Protein AF-A0A939XA29-F1 (afdb_monomer_lite)

Radius of gyration: 18.8 Å; chains: 1; bounding box: 62×31×45 Å

pLDDT: mean 87.58, std 7.35, range [47.59, 94.62]

Structure (mmCIF, N/CA/C/O backbone):
data_AF-A0A939XA29-F1
#
_entry.id   AF-A0A939XA29-F1
#
loop_
_atom_site.group_PDB
_atom_site.id
_atom_site.type_symbol
_atom_site.label_atom_id
_atom_site.label_alt_id
_atom_site.label_comp_id
_atom_site.label_asym_id
_atom_site.label_entity_id
_atom_site.label_seq_id
_atom_site.pdbx_PDB_ins_code
_atom_site.Cartn_x
_atom_site.Cartn_y
_atom_site.Cartn_z
_atom_site.occupancy
_atom_site.B_iso_or_equiv
_atom_site.auth_seq_id
_atom_site.auth_comp_id
_atom_site.auth_asym_id
_atom_site.auth_atom_id
_atom_site.pdbx_PDB_model_num
ATOM 1 N N . MET A 1 1 ? -42.284 17.348 -17.939 1.00 47.59 1 MET A N 1
ATOM 2 C CA . MET A 1 1 ? -42.017 16.551 -16.722 1.00 47.59 1 MET A CA 1
ATOM 3 C C . MET A 1 1 ? -40.559 16.134 -16.747 1.00 47.59 1 MET A C 1
ATOM 5 O O . MET A 1 1 ? -40.172 15.417 -17.657 1.00 47.59 1 MET A O 1
ATOM 9 N N . LEU A 1 2 ? -39.739 16.642 -15.826 1.00 59.16 2 LEU A N 1
ATOM 10 C CA . LEU A 1 2 ? -38.365 16.167 -15.651 1.00 59.16 2 LEU A CA 1
ATOM 11 C C . LEU A 1 2 ? -38.420 14.899 -14.795 1.00 59.16 2 LEU A C 1
ATOM 13 O O . LEU A 1 2 ? -38.755 14.974 -13.617 1.00 59.16 2 LEU A O 1
ATOM 17 N N . ASN A 1 3 ? -38.124 13.744 -15.394 1.00 65.62 3 ASN A N 1
ATOM 18 C CA . ASN A 1 3 ? -37.886 12.520 -14.634 1.00 65.62 3 ASN A CA 1
ATOM 19 C C . ASN A 1 3 ? -36.541 12.662 -13.920 1.00 65.62 3 ASN A C 1
ATOM 21 O O . ASN A 1 3 ? -35.490 12.641 -14.560 1.00 65.62 3 ASN A O 1
ATOM 25 N N . TYR A 1 4 ? -36.587 12.842 -12.602 1.00 74.62 4 TYR A N 1
ATOM 26 C CA . TYR A 1 4 ? -35.399 12.840 -11.759 1.00 74.62 4 TYR A CA 1
ATOM 27 C C . TYR A 1 4 ? -35.103 11.400 -11.339 1.00 74.62 4 TYR A C 1
ATOM 29 O O . TYR A 1 4 ? -35.919 10.759 -10.677 1.00 74.62 4 TYR A O 1
ATOM 37 N N . TYR A 1 5 ? -33.950 10.880 -11.752 1.00 82.38 5 TYR A N 1
ATOM 38 C CA . TYR A 1 5 ? -33.477 9.564 -11.336 1.00 82.38 5 TYR A CA 1
ATOM 39 C C . TYR A 1 5 ? -32.537 9.736 -10.147 1.00 82.38 5 TYR A C 1
ATOM 41 O O . TYR A 1 5 ? -31.464 10.318 -10.288 1.00 82.38 5 TYR A O 1
ATOM 49 N N . PHE A 1 6 ? -32.944 9.224 -8.988 1.00 82.00 6 PHE A N 1
ATOM 50 C CA . PHE A 1 6 ? -32.097 9.179 -7.800 1.00 82.00 6 PHE A CA 1
ATOM 51 C C . PHE A 1 6 ? -31.103 8.020 -7.904 1.00 82.00 6 PHE A C 1
ATOM 53 O O . PHE A 1 6 ? -31.494 6.880 -8.169 1.00 82.00 6 PHE A O 1
ATOM 60 N N . VAL A 1 7 ? -29.820 8.291 -7.662 1.00 85.31 7 VAL A N 1
ATOM 61 C CA . VAL A 1 7 ? -28.755 7.276 -7.694 1.00 85.31 7 VAL A CA 1
ATOM 62 C C . VAL A 1 7 ? -28.325 6.942 -6.271 1.00 85.31 7 VAL A C 1
ATOM 64 O O . VAL A 1 7 ? -27.663 7.738 -5.606 1.00 85.31 7 VAL A O 1
ATOM 67 N N . TYR A 1 8 ? -28.639 5.738 -5.798 1.00 89.31 8 TYR A N 1
ATOM 68 C CA . TYR A 1 8 ? -28.258 5.280 -4.460 1.00 89.31 8 TYR A CA 1
ATOM 69 C C . TYR A 1 8 ? -27.379 4.030 -4.498 1.00 89.31 8 TYR A C 1
ATOM 71 O O . TYR A 1 8 ? -27.359 3.286 -5.478 1.00 89.31 8 TYR A O 1
ATOM 79 N N . GLY A 1 9 ? -26.628 3.796 -3.422 1.00 89.81 9 GLY A N 1
ATOM 80 C CA . GLY A 1 9 ? -25.738 2.642 -3.331 1.00 89.81 9 GLY A CA 1
ATOM 81 C C . GLY A 1 9 ? -24.765 2.715 -2.162 1.00 89.81 9 GLY A C 1
ATOM 82 O O . GLY A 1 9 ? -24.902 3.540 -1.260 1.00 89.81 9 GLY A O 1
ATOM 83 N N . VAL A 1 10 ? -23.761 1.837 -2.176 1.00 90.31 10 VAL A N 1
ATOM 84 C CA . VAL A 1 10 ? -22.674 1.828 -1.190 1.00 90.31 10 VAL A CA 1
ATOM 85 C C . VAL A 1 10 ? -21.372 2.223 -1.867 1.00 90.31 10 VAL A C 1
ATOM 87 O O . VAL A 1 10 ? -20.940 1.595 -2.830 1.00 90.31 10 VAL A O 1
ATOM 90 N N . ARG A 1 11 ? -20.706 3.238 -1.317 1.00 89.44 11 ARG A N 1
ATOM 91 C CA . ARG A 1 11 ? -19.400 3.707 -1.773 1.00 89.44 11 ARG A CA 1
ATOM 92 C C . ARG A 1 11 ? -18.347 3.483 -0.699 1.00 89.44 11 ARG A C 1
ATOM 94 O O . ARG A 1 11 ? -18.548 3.804 0.471 1.00 89.44 11 ARG A O 1
ATOM 101 N N . SER A 1 12 ? -17.196 2.968 -1.120 1.00 88.31 12 SER A N 1
ATOM 102 C CA . SER A 1 12 ? -16.039 2.752 -0.252 1.00 88.31 12 SER A CA 1
ATOM 103 C C . SER A 1 12 ? -15.004 3.860 -0.436 1.00 88.31 12 SER A C 1
ATOM 105 O O . SER A 1 12 ? -14.556 4.130 -1.549 1.00 88.31 12 SER A O 1
ATOM 107 N N . PHE A 1 13 ? -14.586 4.476 0.665 1.00 89.06 13 PHE A N 1
ATOM 108 C CA . PHE A 1 13 ? -13.535 5.488 0.714 1.00 89.06 13 PHE A CA 1
ATOM 109 C C . PHE A 1 13 ? -12.285 4.901 1.357 1.00 89.06 13 PHE A C 1
ATOM 111 O O . PHE A 1 13 ? -12.318 4.435 2.497 1.00 89.06 13 PHE A O 1
ATOM 118 N N . LYS A 1 14 ? -11.169 4.944 0.632 1.00 90.31 14 LYS A N 1
ATOM 119 C CA . LYS A 1 14 ? -9.881 4.419 1.087 1.00 90.31 14 LYS A CA 1
ATOM 120 C C . LYS A 1 14 ? -9.042 5.515 1.743 1.00 90.31 14 LYS A C 1
ATOM 122 O O . LYS A 1 14 ? -8.858 6.582 1.160 1.00 90.31 14 LYS A O 1
ATOM 127 N N . LYS A 1 15 ? -8.440 5.211 2.892 1.00 89.56 15 LYS A N 1
ATOM 128 C CA . LYS A 1 15 ? -7.368 6.002 3.509 1.00 89.56 15 LYS A CA 1
ATOM 129 C C . LYS A 1 15 ? -6.158 5.107 3.773 1.00 89.56 15 LYS A C 1
ATOM 131 O O . LYS A 1 15 ? -6.267 4.137 4.516 1.00 89.56 15 LYS A O 1
ATOM 136 N N . VAL A 1 16 ? -5.030 5.440 3.149 1.00 88.56 16 VAL A N 1
ATOM 137 C CA . VAL A 1 16 ? -3.733 4.784 3.375 1.00 88.56 16 VAL A CA 1
ATOM 138 C C . VAL A 1 16 ? -3.041 5.523 4.514 1.00 88.56 16 VAL A C 1
ATOM 140 O O . VAL A 1 16 ? -2.893 6.742 4.434 1.00 88.56 16 VAL A O 1
ATOM 143 N N . TYR A 1 17 ? -2.676 4.805 5.573 1.00 86.75 17 TYR A N 1
ATOM 144 C CA . TYR A 1 17 ? -1.976 5.363 6.733 1.00 86.75 17 TYR A CA 1
ATOM 145 C C . TYR A 1 17 ? -0.459 5.185 6.653 1.00 86.75 17 TYR A C 1
ATOM 147 O O . TYR A 1 17 ? 0.259 5.842 7.399 1.00 86.75 17 TYR A O 1
ATOM 155 N N . GLY A 1 18 ? 0.010 4.356 5.719 1.00 83.88 18 GLY A N 1
ATOM 156 C CA . GLY A 1 18 ? 1.421 4.023 5.588 1.00 83.88 18 GLY A CA 1
ATOM 157 C C . GLY A 1 18 ? 1.876 3.047 6.675 1.00 83.88 18 GLY A C 1
ATOM 158 O O . GLY A 1 18 ? 1.028 2.438 7.341 1.00 83.88 18 GLY A O 1
ATOM 159 N N . PRO A 1 19 ? 3.194 2.865 6.813 1.00 87.12 19 PRO A N 1
ATOM 160 C CA . PRO A 1 19 ? 3.747 1.927 7.779 1.00 87.12 19 PRO A CA 1
ATOM 161 C C . PRO A 1 19 ? 3.556 2.330 9.240 1.00 87.12 19 PRO A C 1
ATOM 163 O O . PRO A 1 19 ? 3.686 3.502 9.596 1.00 87.12 19 PRO A O 1
ATOM 166 N N . LYS A 1 20 ? 3.182 1.359 10.080 1.00 87.69 20 LYS A N 1
ATOM 167 C CA . LYS A 1 20 ? 2.893 1.550 11.509 1.00 87.69 20 LYS A CA 1
ATOM 168 C C . LYS A 1 20 ? 3.368 0.355 12.334 1.00 87.69 20 LYS A C 1
ATOM 170 O O . LYS A 1 20 ? 3.453 -0.757 11.826 1.00 87.69 20 LYS A O 1
ATOM 175 N N . GLY A 1 21 ? 3.600 0.595 13.624 1.00 85.31 21 GLY A N 1
ATOM 176 C CA . GLY A 1 21 ? 3.993 -0.439 14.582 1.00 85.31 21 GLY A CA 1
ATOM 177 C C . GLY A 1 21 ? 5.480 -0.789 14.528 1.00 85.31 21 GLY A C 1
ATOM 178 O O . GLY A 1 21 ? 6.299 -0.028 14.010 1.00 85.31 21 GLY A O 1
ATOM 179 N N . GLN A 1 22 ? 5.829 -1.931 15.113 1.00 87.06 22 GLN A N 1
ATOM 180 C CA . GLN A 1 22 ? 7.189 -2.464 15.068 1.00 87.06 22 GLN A CA 1
ATOM 181 C C . GLN A 1 22 ? 7.419 -3.235 13.759 1.00 87.06 22 GLN A C 1
ATOM 183 O O . GLN A 1 22 ? 6.456 -3.777 13.209 1.00 87.06 22 GLN A O 1
ATOM 188 N N . PRO A 1 23 ? 8.660 -3.278 13.243 1.00 88.50 23 PRO A N 1
ATOM 189 C CA . PRO A 1 23 ? 9.011 -4.157 12.137 1.00 88.50 23 PRO A CA 1
ATOM 190 C C . PRO A 1 23 ? 8.668 -5.614 12.454 1.00 88.50 23 PRO A C 1
ATOM 192 O O . PRO A 1 23 ? 8.863 -6.076 13.577 1.00 88.50 23 PRO A O 1
ATOM 195 N N . GLN A 1 24 ? 8.125 -6.321 11.467 1.00 88.75 24 GLN A N 1
ATOM 196 C CA . GLN A 1 24 ? 7.821 -7.745 11.567 1.00 88.75 24 GLN A CA 1
ATOM 197 C C . GLN A 1 24 ? 8.295 -8.461 10.305 1.00 88.75 24 GLN A C 1
ATOM 199 O O . GLN A 1 24 ? 8.260 -7.903 9.204 1.00 88.75 24 GLN A O 1
ATOM 204 N N . ALA A 1 25 ? 8.752 -9.702 10.467 1.00 92.38 25 ALA A N 1
ATOM 205 C CA . ALA A 1 25 ? 9.167 -10.536 9.351 1.00 92.38 25 ALA A CA 1
ATOM 206 C C . ALA A 1 25 ? 7.941 -10.988 8.548 1.00 92.38 25 ALA A C 1
ATOM 208 O O . ALA A 1 25 ? 7.045 -11.653 9.068 1.00 92.38 25 ALA A O 1
ATOM 209 N N . CYS A 1 26 ? 7.906 -10.650 7.260 1.00 91.31 26 CYS A N 1
ATOM 210 C CA . CYS A 1 26 ? 6.827 -11.079 6.381 1.00 91.31 26 CYS A CA 1
ATOM 211 C C . CYS A 1 26 ? 6.896 -12.600 6.141 1.00 91.31 26 CYS A C 1
ATOM 213 O O . CYS A 1 26 ? 7.952 -13.095 5.748 1.00 91.31 26 CYS A O 1
ATOM 215 N N . PRO A 1 27 ? 5.786 -13.353 6.256 1.00 91.69 27 PRO A N 1
ATOM 216 C CA . PRO A 1 27 ? 5.793 -14.800 6.021 1.00 91.69 27 PRO A CA 1
ATOM 217 C C . PRO A 1 27 ? 6.039 -15.183 4.553 1.00 91.69 27 PRO A C 1
ATOM 219 O O . PRO A 1 27 ? 6.354 -16.334 4.276 1.00 91.69 27 PRO A O 1
ATOM 222 N N . PHE A 1 28 ? 5.879 -14.241 3.617 1.00 91.81 28 PHE A N 1
ATOM 223 C CA . PHE A 1 28 ? 6.014 -14.495 2.182 1.00 91.81 28 PHE A CA 1
ATOM 224 C C . PHE A 1 28 ? 7.388 -14.099 1.626 1.00 91.81 28 PHE A C 1
ATOM 226 O O . PHE A 1 28 ? 7.999 -14.869 0.896 1.00 91.81 28 PHE A O 1
ATOM 233 N N . CYS A 1 29 ? 7.884 -12.897 1.948 1.00 89.50 29 CYS A N 1
ATOM 234 C CA . CYS A 1 29 ? 9.189 -12.433 1.458 1.00 89.50 29 CYS A CA 1
ATOM 235 C C . CYS A 1 29 ? 10.308 -12.476 2.507 1.00 89.50 29 CYS A C 1
ATOM 237 O O . CYS A 1 29 ? 11.439 -12.130 2.176 1.00 89.50 29 CYS A O 1
ATOM 239 N N . HIS A 1 30 ? 10.007 -12.854 3.755 1.00 91.06 30 HIS A N 1
ATOM 240 C CA . HIS A 1 30 ? 10.948 -12.962 4.883 1.00 91.06 30 HIS A CA 1
ATOM 241 C C . HIS A 1 30 ? 11.727 -11.684 5.225 1.00 91.06 30 HIS A C 1
ATOM 243 O O . HIS A 1 30 ? 12.652 -11.715 6.031 1.00 91.06 30 HIS A O 1
ATOM 249 N N . LYS A 1 31 ? 11.343 -10.542 4.646 1.00 88.00 31 LYS A N 1
ATOM 250 C CA . LYS A 1 31 ? 11.911 -9.236 4.973 1.00 88.00 31 LYS A CA 1
ATOM 251 C C . LYS A 1 31 ? 11.212 -8.643 6.185 1.00 88.00 31 LYS A C 1
ATOM 253 O O . LYS A 1 31 ? 10.001 -8.805 6.351 1.00 88.00 31 LYS A O 1
ATOM 258 N N . GLU A 1 32 ? 11.983 -7.924 6.986 1.00 90.56 32 GLU A N 1
ATOM 259 C CA . GLU A 1 32 ? 11.518 -7.293 8.210 1.00 90.56 32 GLU A CA 1
ATOM 260 C C . GLU A 1 32 ? 11.251 -5.806 7.966 1.00 90.56 32 GLU A C 1
ATOM 262 O O . GLU A 1 32 ? 12.168 -5.010 7.783 1.00 90.56 32 GLU A O 1
ATOM 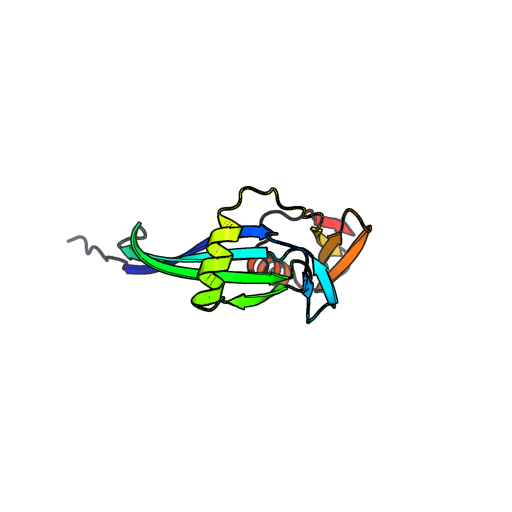267 N N . TYR A 1 33 ? 9.972 -5.436 7.924 1.00 88.31 33 TYR A N 1
ATOM 268 C CA . TYR A 1 33 ? 9.539 -4.055 7.728 1.00 88.31 33 TYR A CA 1
ATOM 269 C C . TYR A 1 33 ? 8.293 -3.769 8.561 1.00 88.31 33 TYR A C 1
ATOM 271 O O . TYR A 1 33 ? 7.558 -4.673 8.952 1.00 88.31 33 TYR A O 1
ATOM 279 N N . GLN A 1 34 ? 8.033 -2.487 8.807 1.00 90.00 34 GLN A N 1
ATOM 280 C CA . GLN A 1 34 ? 6.746 -2.048 9.334 1.00 90.00 34 GLN A CA 1
ATOM 281 C C . GLN A 1 34 ? 5.643 -2.306 8.301 1.00 90.00 34 GLN A C 1
ATOM 283 O O . GLN A 1 34 ? 5.783 -1.986 7.116 1.00 90.00 34 GLN A O 1
ATOM 288 N N . GLU A 1 35 ? 4.516 -2.841 8.751 1.00 90.19 35 GLU A N 1
ATOM 289 C CA . GLU A 1 35 ? 3.391 -3.132 7.870 1.00 90.19 35 GLU A CA 1
ATOM 290 C C . GLU A 1 35 ? 2.618 -1.872 7.499 1.00 90.19 35 GLU A C 1
ATOM 292 O O . GLU A 1 35 ? 2.439 -0.962 8.309 1.00 90.19 35 GLU A O 1
ATOM 297 N N . THR A 1 36 ? 2.114 -1.830 6.267 1.00 90.12 36 THR A N 1
ATOM 298 C CA . THR A 1 36 ? 1.287 -0.731 5.765 1.00 90.12 36 THR A CA 1
ATOM 299 C C . THR A 1 36 ? -0.177 -0.945 6.111 1.00 90.12 36 THR A C 1
ATOM 301 O O . THR A 1 36 ? -0.765 -1.953 5.731 1.00 90.12 36 THR A O 1
ATOM 304 N N . TYR A 1 37 ? -0.801 0.059 6.728 1.00 91.56 37 TYR A N 1
ATOM 305 C CA . TYR A 1 37 ? -2.208 -0.002 7.123 1.00 91.56 37 TYR A CA 1
ATOM 306 C C . TYR A 1 37 ? -3.106 0.788 6.173 1.00 91.56 37 TYR A C 1
ATOM 308 O O . TYR A 1 37 ? -2.832 1.942 5.814 1.00 91.56 37 TYR A O 1
ATOM 316 N N . VAL A 1 38 ? -4.244 0.196 5.808 1.00 91.25 38 VAL A N 1
ATOM 317 C CA . VAL A 1 38 ? -5.250 0.830 4.948 1.00 91.25 38 VAL A CA 1
ATOM 318 C C . VAL A 1 38 ? -6.640 0.630 5.523 1.00 91.25 38 VAL A C 1
ATOM 320 O O . VAL A 1 38 ? -7.035 -0.475 5.876 1.00 91.25 38 VAL A O 1
ATOM 323 N N . LYS A 1 39 ? -7.415 1.714 5.583 1.00 92.44 39 LYS A N 1
ATOM 324 C CA . LYS A 1 39 ? -8.814 1.681 6.012 1.00 92.44 39 LYS A CA 1
ATOM 325 C C . LYS A 1 39 ? -9.741 1.953 4.843 1.00 92.44 39 LYS A C 1
ATOM 327 O O . LYS A 1 39 ? -9.612 2.981 4.177 1.00 92.44 39 LYS A O 1
ATOM 332 N N . PHE A 1 40 ? -10.733 1.092 4.675 1.00 92.19 40 PHE A N 1
ATOM 333 C CA . PHE A 1 40 ? -11.847 1.292 3.759 1.00 92.19 40 PHE A CA 1
ATOM 334 C C . PHE A 1 40 ? -13.088 1.627 4.572 1.00 92.19 40 PHE A C 1
ATOM 336 O O . PHE A 1 40 ? -13.558 0.805 5.348 1.00 92.19 40 PHE A O 1
ATOM 343 N N . ARG A 1 41 ? -13.613 2.844 4.433 1.00 92.38 41 ARG A N 1
ATOM 344 C CA . ARG A 1 41 ? -14.882 3.244 5.050 1.00 92.38 41 ARG A CA 1
ATOM 345 C C . ARG A 1 41 ? -16.008 3.076 4.045 1.00 92.38 41 ARG A C 1
ATOM 347 O O . ARG A 1 41 ? -15.920 3.625 2.953 1.00 92.38 41 ARG A O 1
ATOM 354 N N . LYS A 1 42 ? -17.055 2.358 4.423 1.00 92.94 42 LYS A N 1
ATOM 355 C CA . LYS A 1 42 ? -18.244 2.132 3.602 1.00 92.94 42 LYS A CA 1
ATOM 356 C C . LYS A 1 42 ? -19.308 3.143 4.000 1.00 92.94 42 LYS A C 1
ATOM 358 O O . LYS A 1 42 ? -19.615 3.271 5.183 1.00 92.94 42 LYS A O 1
ATOM 363 N N . TYR A 1 43 ? -19.855 3.848 3.022 1.00 93.25 43 TYR A N 1
ATOM 364 C CA . TYR A 1 43 ? -20.953 4.787 3.210 1.00 93.25 43 TYR A CA 1
ATOM 365 C C . TYR A 1 43 ? -22.078 4.448 2.249 1.00 93.25 43 TYR A C 1
ATOM 367 O O . TYR A 1 43 ? -21.831 4.229 1.063 1.00 93.25 43 TYR A O 1
ATOM 375 N N . TRP A 1 44 ? -23.305 4.450 2.749 1.00 94.25 44 TRP A N 1
ATOM 376 C CA . TRP A 1 44 ? -24.466 4.564 1.887 1.00 94.25 44 TRP A CA 1
ATOM 377 C C . TRP A 1 44 ? -24.504 5.979 1.310 1.00 94.25 44 TRP A C 1
ATOM 379 O O . TRP A 1 44 ? -24.254 6.951 2.032 1.00 94.25 44 TRP A O 1
ATOM 389 N N . HIS A 1 45 ? -24.778 6.090 0.016 1.00 90.88 45 HIS A N 1
ATOM 390 C CA . HIS A 1 45 ? -24.894 7.367 -0.670 1.00 90.88 45 HIS A CA 1
ATOM 391 C C . HIS A 1 45 ? -26.237 7.504 -1.375 1.00 90.88 45 HIS A C 1
ATOM 393 O O . HIS A 1 45 ? -26.805 6.516 -1.839 1.00 90.88 45 HIS A O 1
ATOM 399 N N . LEU A 1 46 ? -26.663 8.755 -1.521 1.00 91.06 46 LEU A N 1
ATOM 400 C CA . LEU A 1 46 ? -27.758 9.194 -2.378 1.00 91.06 46 LEU A CA 1
ATOM 401 C C . LEU A 1 46 ? -27.229 10.340 -3.239 1.00 91.06 46 LEU A C 1
ATOM 403 O O . LEU A 1 46 ? -26.564 11.232 -2.718 1.00 91.06 46 LEU A O 1
ATOM 407 N N . ASP A 1 47 ? -27.436 10.264 -4.548 1.00 87.62 47 ASP A N 1
ATOM 408 C CA . ASP A 1 47 ? -26.921 11.210 -5.544 1.00 87.62 47 ASP A CA 1
ATOM 409 C C . ASP A 1 47 ? -25.437 11.535 -5.338 1.00 87.62 47 ASP A C 1
ATOM 411 O O . ASP A 1 47 ? -24.995 12.680 -5.349 1.00 87.62 47 ASP A O 1
ATOM 415 N N . TYR A 1 48 ? -24.648 10.478 -5.119 1.00 82.25 48 TYR A N 1
ATOM 416 C CA . TYR A 1 48 ? -23.202 10.523 -4.865 1.00 82.25 48 TYR A CA 1
ATOM 417 C C . TYR A 1 48 ? -22.765 11.212 -3.561 1.00 82.25 48 TYR A C 1
ATOM 419 O O . TYR A 1 48 ? -21.566 11.204 -3.261 1.00 82.25 48 TYR A O 1
ATOM 427 N N . ILE A 1 49 ? -23.697 11.725 -2.754 1.00 87.19 49 ILE A N 1
ATOM 428 C CA . ILE A 1 49 ? -23.432 12.293 -1.431 1.00 87.19 49 ILE A CA 1
ATOM 429 C C . ILE A 1 49 ? -23.391 11.146 -0.408 1.00 87.19 49 ILE A C 1
ATOM 431 O O . ILE A 1 49 ? -24.388 10.442 -0.244 1.00 87.19 49 ILE A O 1
ATOM 435 N N . PRO A 1 50 ? -22.260 10.902 0.281 1.00 86.44 50 PRO A N 1
ATOM 436 C CA . PRO A 1 50 ? -22.180 9.878 1.319 1.00 86.44 50 PRO A CA 1
ATOM 437 C C . PRO A 1 50 ? -22.917 10.350 2.578 1.00 86.44 50 PRO A C 1
ATOM 439 O O . PRO A 1 50 ? -22.486 11.302 3.224 1.00 86.44 50 PRO A O 1
ATOM 442 N N . LEU A 1 51 ? -24.007 9.673 2.939 1.00 89.75 51 LEU A N 1
ATOM 443 C CA . LEU A 1 51 ? -24.898 10.101 4.023 1.00 89.75 51 LEU A CA 1
ATOM 444 C C . LEU A 1 51 ? -24.727 9.256 5.286 1.00 89.75 51 LEU A C 1
ATOM 446 O O . LEU A 1 51 ? -24.552 9.801 6.372 1.00 89.75 51 LEU A O 1
ATOM 450 N N . ILE A 1 52 ? -24.736 7.925 5.157 1.00 89.62 52 ILE A N 1
ATOM 451 C CA . ILE A 1 52 ? -24.772 7.025 6.319 1.00 89.62 52 ILE A CA 1
ATOM 452 C C . ILE A 1 52 ? -23.504 6.165 6.347 1.00 89.62 52 ILE A C 1
ATOM 454 O O . ILE A 1 52 ? -23.294 5.374 5.423 1.00 89.62 52 ILE A O 1
ATOM 458 N N . PRO A 1 53 ? -22.645 6.274 7.378 1.00 90.62 53 PRO A N 1
ATOM 459 C CA . PRO A 1 53 ? -21.517 5.367 7.541 1.00 90.62 53 PRO A CA 1
ATOM 460 C C . PRO A 1 53 ? -22.027 3.960 7.872 1.00 90.62 53 PRO A C 1
ATOM 462 O O . PRO A 1 53 ? -22.636 3.742 8.913 1.00 90.62 53 PRO A O 1
ATOM 465 N N . LEU A 1 54 ? -21.741 2.992 7.003 1.00 91.50 54 LEU A N 1
ATOM 466 C CA . LEU A 1 54 ? -22.135 1.589 7.182 1.00 91.50 54 LEU A CA 1
ATOM 467 C C . LEU A 1 54 ? -21.073 0.764 7.914 1.00 91.50 54 LEU A C 1
ATOM 469 O O . LEU A 1 54 ? -21.352 -0.325 8.404 1.00 91.50 54 LEU A O 1
ATOM 473 N N . GLY A 1 55 ? -19.838 1.261 7.973 1.00 89.62 55 GLY A N 1
ATOM 474 C CA . GLY A 1 55 ? -18.753 0.605 8.692 1.00 89.62 55 GLY A CA 1
ATOM 475 C C . GLY A 1 55 ? -17.389 0.887 8.089 1.00 89.62 55 GLY A C 1
ATOM 476 O O . GLY A 1 55 ? -17.221 1.728 7.199 1.00 89.62 55 GLY A O 1
ATOM 477 N N . SER A 1 56 ? -16.383 0.177 8.583 1.00 91.06 56 SER A N 1
ATOM 478 C CA . SER A 1 56 ? -15.049 0.232 8.007 1.00 91.06 56 SER A CA 1
ATOM 479 C C . SER A 1 56 ? -14.313 -1.073 8.177 1.00 91.06 56 SER A C 1
ATOM 481 O O . SER A 1 56 ? -14.390 -1.645 9.254 1.00 91.06 56 SER A O 1
ATOM 483 N N . ASP A 1 57 ? -13.528 -1.428 7.173 1.00 92.50 57 ASP A N 1
ATOM 484 C CA . ASP A 1 57 ? -12.590 -2.539 7.220 1.00 92.50 57 ASP A CA 1
ATOM 485 C C . ASP A 1 57 ? -11.166 -1.977 7.303 1.00 92.50 57 ASP A C 1
ATOM 487 O O . ASP A 1 57 ? -10.861 -0.954 6.672 1.00 92.50 57 ASP A O 1
ATOM 491 N N . ILE A 1 58 ? -10.300 -2.621 8.084 1.00 94.00 58 ILE A N 1
ATOM 492 C CA . ILE A 1 58 ? -8.873 -2.290 8.161 1.00 94.00 58 ILE A CA 1
ATOM 493 C C . ILE A 1 58 ? -8.076 -3.478 7.642 1.00 94.00 58 ILE A C 1
ATOM 495 O O . ILE A 1 58 ? -8.347 -4.616 8.010 1.00 94.00 58 ILE A O 1
ATOM 499 N N . TYR A 1 59 ? -7.098 -3.186 6.800 1.00 93.31 59 TYR A N 1
ATOM 500 C CA . TYR A 1 59 ? -6.170 -4.154 6.245 1.00 93.31 59 TYR A CA 1
ATOM 501 C C . TYR A 1 59 ? -4.741 -3.773 6.617 1.00 93.31 59 TYR A C 1
ATOM 503 O O . TYR A 1 59 ? -4.443 -2.582 6.790 1.00 93.31 59 TYR A O 1
ATOM 511 N N . HIS A 1 60 ? -3.886 -4.784 6.682 1.00 92.25 60 HIS A N 1
ATOM 512 C CA . HIS A 1 60 ? -2.438 -4.668 6.802 1.00 92.25 60 HIS A CA 1
ATOM 513 C C . HIS A 1 60 ? -1.785 -5.378 5.624 1.00 92.25 60 HIS A C 1
ATOM 515 O O . HIS A 1 60 ? -2.330 -6.354 5.115 1.00 92.25 60 HIS A O 1
ATOM 521 N N . PHE A 1 61 ? -0.645 -4.864 5.171 1.00 92.50 61 PHE A N 1
ATOM 522 C CA . PHE A 1 61 ? 0.113 -5.475 4.086 1.00 92.50 61 PHE A CA 1
ATOM 523 C C . PHE A 1 61 ? 1.609 -5.255 4.278 1.00 92.50 61 PHE A C 1
ATOM 525 O O . PHE A 1 61 ? 2.047 -4.171 4.677 1.00 92.50 61 PHE A O 1
ATOM 532 N N . CYS A 1 62 ? 2.404 -6.240 3.873 1.00 90.88 62 CYS A N 1
ATOM 533 C CA . CYS A 1 62 ? 3.835 -6.077 3.678 1.00 90.88 62 CYS A CA 1
ATOM 534 C C . CYS A 1 62 ? 4.095 -4.994 2.611 1.00 90.88 62 CYS A C 1
ATOM 536 O O . CYS A 1 62 ? 3.583 -5.104 1.493 1.00 90.88 62 CYS A O 1
ATOM 538 N N . PRO A 1 63 ? 4.924 -3.972 2.885 1.00 88.38 63 PRO A N 1
ATOM 539 C CA . PRO A 1 63 ? 5.183 -2.898 1.924 1.00 88.38 63 PRO A CA 1
ATOM 540 C C . PRO A 1 63 ? 5.970 -3.352 0.677 1.00 88.38 63 PRO A C 1
ATOM 542 O O . PRO A 1 63 ? 5.959 -2.652 -0.336 1.00 88.38 63 PRO A O 1
ATOM 545 N N . VAL A 1 64 ? 6.620 -4.523 0.727 1.00 89.62 64 VAL A N 1
ATOM 546 C CA . VAL A 1 64 ? 7.432 -5.078 -0.369 1.00 89.62 64 VAL A CA 1
ATOM 547 C C . VAL A 1 64 ? 6.597 -5.981 -1.278 1.00 89.62 64 VAL A C 1
ATOM 549 O O . VAL A 1 64 ? 6.382 -5.675 -2.453 1.00 89.62 64 VAL A O 1
ATOM 552 N N . CYS A 1 65 ? 6.088 -7.097 -0.748 1.00 89.94 65 CYS A N 1
ATOM 553 C CA . CYS A 1 65 ? 5.363 -8.089 -1.547 1.00 89.94 65 CYS A CA 1
ATOM 554 C C . CYS A 1 65 ? 3.847 -7.852 -1.595 1.00 89.94 65 CYS A C 1
ATOM 556 O O . CYS A 1 65 ? 3.175 -8.452 -2.430 1.00 89.94 65 CYS A O 1
ATOM 558 N N . PHE A 1 66 ? 3.319 -6.942 -0.769 1.00 91.25 66 PHE A N 1
ATOM 559 C CA . PHE A 1 66 ? 1.887 -6.646 -0.656 1.00 91.25 66 PHE A CA 1
ATOM 560 C C . PHE A 1 66 ? 1.033 -7.813 -0.134 1.00 91.25 66 PHE A C 1
ATOM 562 O O . PHE A 1 66 ? -0.192 -7.768 -0.212 1.00 91.25 66 PHE A O 1
ATOM 569 N N . TYR A 1 67 ? 1.676 -8.842 0.426 1.00 91.88 67 TYR A N 1
ATOM 570 C CA . TYR A 1 67 ? 0.999 -9.896 1.170 1.00 91.88 67 TYR A CA 1
ATOM 571 C C . TYR A 1 67 ? 0.386 -9.325 2.448 1.00 91.88 67 TYR A C 1
ATOM 573 O O . TYR A 1 67 ? 1.050 -8.580 3.169 1.00 91.88 67 TYR A O 1
ATOM 581 N N . GLY A 1 68 ? -0.856 -9.693 2.726 1.00 90.69 68 GLY A N 1
ATOM 582 C CA . GLY A 1 68 ? -1.568 -9.334 3.941 1.00 90.69 68 GLY A CA 1
ATOM 583 C C . GLY A 1 68 ? -3.071 -9.419 3.734 1.00 90.69 68 GLY A C 1
ATOM 584 O O . GLY A 1 68 ? -3.558 -9.728 2.642 1.00 90.69 68 GLY A O 1
ATOM 585 N N . ASP A 1 69 ? -3.807 -9.165 4.799 1.00 92.38 69 ASP A N 1
ATOM 586 C CA . ASP A 1 69 ? -5.220 -9.477 4.869 1.00 92.38 69 ASP A CA 1
ATOM 587 C C . ASP A 1 69 ? -5.987 -8.483 5.745 1.00 92.38 69 ASP A C 1
ATOM 589 O O . ASP A 1 69 ? -5.491 -7.459 6.238 1.00 92.38 69 ASP A O 1
ATOM 593 N N . LYS A 1 70 ? -7.287 -8.737 5.841 1.00 93.56 70 LYS A N 1
ATOM 594 C CA . LYS A 1 70 ? -8.203 -7.922 6.621 1.00 93.56 70 LYS A CA 1
ATOM 595 C C . LYS A 1 70 ? -8.068 -8.302 8.091 1.00 93.56 70 LYS A C 1
ATOM 597 O O . LYS A 1 70 ? -8.200 -9.472 8.427 1.00 93.56 70 LYS A O 1
ATOM 602 N N . PHE A 1 71 ? -7.947 -7.311 8.969 1.00 91.56 71 PHE A N 1
ATOM 603 C CA . PHE A 1 71 ? -8.056 -7.572 10.398 1.00 91.56 71 PHE A CA 1
ATOM 604 C C . PHE A 1 71 ? -9.431 -8.129 10.769 1.00 91.56 71 PHE A C 1
ATOM 606 O O . PHE A 1 71 ? -10.478 -7.696 10.272 1.00 91.56 71 PHE A O 1
ATOM 613 N N . ASP A 1 72 ? -9.417 -9.054 11.716 1.00 90.31 72 ASP A N 1
ATOM 614 C CA . ASP A 1 72 ? -10.600 -9.481 12.438 1.00 90.31 72 ASP A CA 1
ATOM 615 C C . ASP A 1 72 ? -11.052 -8.394 13.441 1.00 90.31 72 ASP A C 1
ATOM 617 O O . ASP A 1 72 ? -10.451 -7.325 13.583 1.00 90.31 72 ASP A O 1
ATOM 621 N N . LYS A 1 73 ? -12.141 -8.647 14.177 1.00 85.12 73 LYS A N 1
ATOM 622 C CA . LYS A 1 73 ? -12.686 -7.650 15.116 1.00 85.12 73 LYS A CA 1
ATOM 623 C C . LYS A 1 73 ? -11.712 -7.299 16.247 1.00 85.12 73 LYS A C 1
ATOM 625 O O . LYS A 1 73 ? -11.761 -6.165 16.733 1.00 85.12 73 LYS A O 1
ATOM 630 N N . GLN A 1 74 ? -10.887 -8.245 16.705 1.00 86.12 74 GLN A N 1
ATOM 631 C CA . GLN A 1 74 ? -9.918 -7.988 17.772 1.00 86.12 74 GLN A CA 1
ATOM 632 C C . GLN A 1 74 ? -8.720 -7.201 17.233 1.00 86.12 74 GLN A C 1
ATOM 634 O O . GLN A 1 74 ? 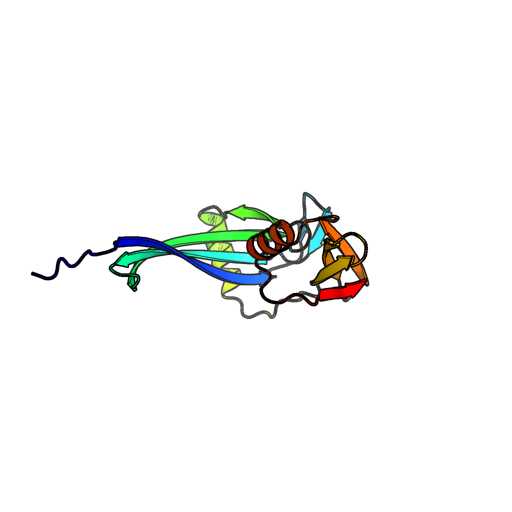-8.409 -6.131 17.767 1.00 86.12 74 GLN A O 1
ATOM 639 N N . GLY A 1 75 ? -8.134 -7.649 16.121 1.00 87.31 75 GLY A N 1
ATOM 640 C CA . GLY A 1 75 ? -7.042 -6.975 15.426 1.00 87.31 75 GLY A CA 1
ATOM 641 C C . GLY A 1 75 ? -7.402 -5.557 14.991 1.00 87.31 75 GLY A C 1
ATOM 642 O O . GLY A 1 75 ? -6.595 -4.641 15.123 1.00 87.31 75 GLY A O 1
ATOM 643 N N . GLU A 1 76 ? -8.657 -5.305 14.607 1.00 88.94 76 GLU A N 1
ATOM 644 C CA . GLU A 1 76 ? -9.118 -3.957 14.273 1.00 88.94 76 GLU A CA 1
ATOM 645 C C . GLU A 1 76 ? -8.989 -2.959 15.431 1.00 88.94 76 GLU A C 1
ATOM 647 O O . GLU A 1 76 ? -8.773 -1.768 15.188 1.00 88.94 76 GLU A O 1
ATOM 652 N N . LYS A 1 77 ? -9.166 -3.394 16.686 1.00 89.00 77 LYS A N 1
ATOM 653 C CA . LYS A 1 77 ? -9.018 -2.506 17.850 1.00 89.00 77 LYS A CA 1
ATOM 654 C C . LYS A 1 77 ? -7.554 -2.116 18.043 1.00 89.00 77 LYS A C 1
ATOM 656 O O . LYS A 1 77 ? -7.274 -0.928 18.205 1.00 89.00 77 LYS A O 1
ATOM 661 N N . ALA A 1 78 ? -6.645 -3.087 17.953 1.00 88.44 78 ALA A N 1
ATOM 662 C CA . ALA A 1 78 ? -5.204 -2.857 18.030 1.00 88.44 78 ALA A CA 1
ATOM 663 C C . ALA A 1 78 ? -4.714 -1.976 16.868 1.00 88.44 78 ALA A C 1
ATOM 665 O O . ALA A 1 78 ? -4.073 -0.949 17.090 1.00 88.44 78 ALA A O 1
ATOM 666 N N . ALA A 1 79 ? -5.131 -2.280 15.636 1.00 89.00 79 ALA A N 1
ATOM 667 C CA . ALA A 1 79 ? -4.810 -1.484 14.455 1.00 89.00 79 ALA A CA 1
ATOM 668 C C . ALA A 1 79 ? -5.311 -0.036 14.578 1.00 89.00 79 ALA A C 1
ATOM 670 O O . ALA A 1 79 ? -4.607 0.904 14.214 1.00 89.00 79 ALA A O 1
ATOM 671 N N . LYS A 1 80 ? -6.512 0.189 15.135 1.00 89.38 80 LYS A N 1
ATOM 672 C CA . LYS A 1 80 ? -7.026 1.547 15.401 1.00 89.38 80 LYS A CA 1
ATOM 673 C C . LYS A 1 80 ? -6.167 2.309 16.410 1.00 89.38 80 LYS A C 1
ATOM 675 O O . LYS A 1 80 ? -6.074 3.526 16.273 1.00 89.38 80 LYS A O 1
ATOM 680 N N . ALA A 1 81 ? -5.577 1.636 17.398 1.00 87.88 81 ALA A N 1
ATOM 681 C CA . ALA A 1 81 ? -4.652 2.264 18.339 1.00 87.88 81 ALA A CA 1
ATOM 682 C C . ALA A 1 81 ? -3.349 2.676 17.633 1.00 87.88 81 ALA A C 1
ATOM 684 O O . ALA A 1 81 ? -2.982 3.845 17.690 1.00 87.88 81 ALA A O 1
ATOM 685 N N . LEU A 1 82 ? -2.744 1.770 16.857 1.00 87.25 82 LEU A N 1
ATOM 686 C CA . LEU A 1 82 ? -1.527 2.046 16.076 1.00 87.25 82 LEU A CA 1
ATOM 687 C C . LEU A 1 82 ? -1.723 3.154 15.032 1.00 87.25 82 LEU A C 1
ATOM 689 O O . LEU A 1 82 ? -0.857 3.993 14.821 1.00 87.25 82 LEU A O 1
ATOM 693 N N . ILE A 1 83 ? -2.885 3.190 14.379 1.00 86.38 83 ILE A N 1
ATOM 694 C CA . ILE A 1 83 ? -3.225 4.224 13.393 1.00 86.38 83 ILE A CA 1
ATOM 695 C C . ILE A 1 83 ? -3.391 5.607 14.041 1.00 86.38 83 ILE A C 1
ATOM 697 O O . ILE A 1 83 ? -3.142 6.621 13.386 1.00 86.38 83 ILE A O 1
ATOM 701 N N . LYS A 1 84 ? -3.877 5.660 15.288 1.00 85.19 84 LYS A N 1
ATOM 702 C CA . LYS A 1 84 ? -3.997 6.911 16.050 1.00 85.19 84 LYS A CA 1
ATOM 703 C C . LYS A 1 84 ? -2.641 7.415 16.527 1.00 85.19 84 LYS A C 1
ATOM 705 O O . LYS A 1 84 ? -2.509 8.620 16.721 1.00 85.19 84 LYS A O 1
ATOM 710 N N . ASP A 1 85 ? -1.678 6.517 16.702 1.00 79.50 85 ASP A N 1
ATOM 711 C CA . ASP A 1 85 ? -0.322 6.891 17.056 1.00 79.50 85 ASP A CA 1
ATOM 712 C C . ASP A 1 85 ? 0.293 7.758 15.946 1.00 79.50 85 ASP A C 1
ATOM 714 O O . ASP A 1 85 ? 0.321 7.403 14.757 1.00 79.50 85 ASP A O 1
ATOM 718 N N . ALA A 1 86 ? 0.738 8.947 16.345 1.00 64.56 86 ALA A N 1
ATOM 719 C CA . ALA A 1 86 ? 1.300 9.959 15.466 1.00 64.56 86 ALA A CA 1
ATOM 720 C C . ALA A 1 86 ? 2.768 9.680 15.118 1.00 64.56 86 ALA A C 1
ATOM 722 O O . ALA A 1 86 ? 3.387 10.516 14.459 1.00 64.56 86 ALA A O 1
ATOM 723 N N . THR A 1 87 ? 3.320 8.523 15.514 1.00 67.31 87 THR A N 1
ATOM 724 C CA . THR A 1 87 ? 4.689 8.150 15.150 1.00 67.31 87 THR A CA 1
ATOM 725 C C . THR A 1 87 ? 4.865 8.262 13.633 1.00 67.31 87 THR A C 1
ATOM 727 O O . THR A 1 87 ? 4.055 7.690 12.875 1.00 67.31 87 THR A O 1
ATOM 730 N N . PRO A 1 88 ? 5.870 9.026 13.170 1.00 62.28 88 PRO A N 1
ATOM 731 C CA . PRO A 1 88 ? 6.154 9.133 11.753 1.00 62.28 88 PRO A CA 1
ATOM 732 C C . PRO A 1 88 ? 6.549 7.750 11.214 1.00 62.28 88 PRO A C 1
ATOM 734 O O . PRO A 1 88 ? 7.276 7.018 11.885 1.00 62.28 88 PRO A O 1
ATOM 737 N N . PRO A 1 89 ? 6.056 7.367 10.026 1.00 65.94 89 PRO A N 1
ATOM 738 C CA . PRO A 1 89 ? 6.429 6.104 9.407 1.00 65.94 89 PRO A CA 1
ATOM 739 C C . PRO A 1 89 ? 7.919 6.122 9.046 1.00 65.94 89 PRO A C 1
ATOM 741 O O . PRO A 1 89 ? 8.373 7.014 8.328 1.00 65.94 89 PRO A O 1
ATOM 744 N N . THR A 1 90 ? 8.675 5.116 9.480 1.00 64.31 90 THR A N 1
ATOM 745 C CA . THR A 1 90 ? 10.088 4.921 9.110 1.00 64.31 90 THR A CA 1
ATOM 746 C C . THR A 1 90 ? 10.151 4.146 7.795 1.00 64.31 90 THR A C 1
ATOM 748 O O . THR A 1 90 ? 10.596 3.005 7.720 1.00 64.31 90 THR A O 1
ATOM 751 N N . THR A 1 91 ? 9.563 4.704 6.736 1.00 67.50 91 THR A N 1
ATOM 752 C CA . THR A 1 91 ? 9.479 4.005 5.445 1.00 67.50 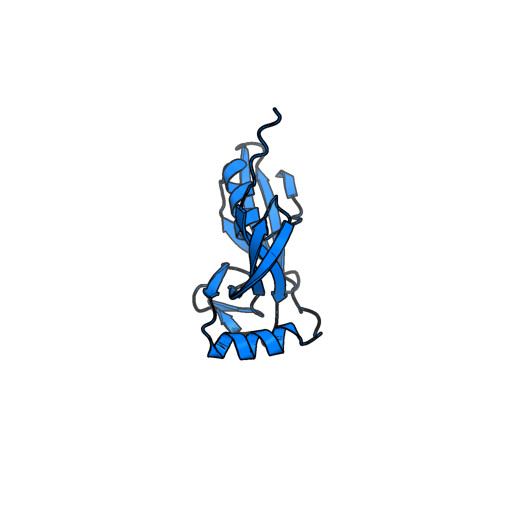91 THR A CA 1
ATOM 753 C C . THR A 1 91 ? 10.498 4.551 4.479 1.00 67.50 91 THR A C 1
ATOM 755 O O . THR A 1 91 ? 10.325 5.625 3.915 1.00 67.50 91 THR A O 1
ATOM 758 N N . HIS A 1 92 ? 11.532 3.753 4.259 1.00 79.88 92 HIS A N 1
ATOM 759 C CA . HIS A 1 92 ? 12.604 4.020 3.305 1.00 79.88 92 HIS A CA 1
ATOM 760 C C . HIS A 1 92 ? 12.344 3.349 1.948 1.00 79.88 92 HIS A C 1
ATOM 762 O O . HIS A 1 92 ? 13.183 3.394 1.057 1.00 79.88 92 HIS A O 1
ATOM 768 N N . LEU A 1 93 ? 11.171 2.728 1.785 1.00 86.88 93 LEU A N 1
ATOM 769 C CA . LEU A 1 93 ? 10.771 2.019 0.576 1.00 86.88 93 LEU A CA 1
ATOM 770 C C . LEU A 1 93 ? 10.095 2.972 -0.410 1.00 86.88 93 LEU A C 1
ATOM 772 O O . LEU A 1 93 ? 9.017 3.506 -0.138 1.00 86.88 93 LEU A O 1
ATOM 776 N N . ILE A 1 94 ? 10.708 3.140 -1.579 1.00 87.88 94 ILE A N 1
ATOM 777 C CA . ILE A 1 94 ? 10.205 3.982 -2.661 1.00 87.88 94 ILE A CA 1
ATOM 778 C C . ILE A 1 94 ? 9.856 3.110 -3.869 1.00 87.88 94 ILE A C 1
ATOM 780 O O . ILE A 1 94 ? 10.731 2.434 -4.415 1.00 87.88 94 ILE A O 1
ATOM 784 N N . PRO A 1 95 ? 8.593 3.118 -4.329 1.00 90.56 95 PRO A N 1
ATOM 785 C CA . PRO A 1 95 ? 8.239 2.479 -5.586 1.00 90.56 95 PRO A CA 1
ATOM 786 C C . PRO A 1 95 ? 8.835 3.264 -6.762 1.00 90.56 95 PRO A C 1
ATOM 788 O O . PRO A 1 95 ? 8.733 4.491 -6.807 1.00 90.56 95 PRO A O 1
ATOM 791 N N . ARG A 1 96 ? 9.395 2.555 -7.744 1.00 91.69 96 ARG A N 1
ATOM 792 C CA . ARG A 1 96 ? 9.902 3.107 -9.007 1.00 91.69 96 ARG A CA 1
ATOM 793 C C . ARG A 1 96 ? 9.336 2.351 -10.200 1.00 91.69 96 ARG A C 1
ATOM 795 O O . ARG A 1 96 ? 9.127 1.140 -10.147 1.00 91.69 96 ARG A O 1
ATOM 802 N N . GLY A 1 97 ? 9.063 3.089 -11.268 1.00 91.56 97 GLY A N 1
ATOM 803 C CA . GLY A 1 97 ? 8.684 2.540 -12.563 1.00 91.56 97 GLY A CA 1
ATOM 804 C C . GLY A 1 97 ? 9.881 2.570 -13.500 1.00 91.56 97 GLY A C 1
ATOM 805 O O . GLY A 1 97 ? 10.548 3.598 -13.592 1.00 91.56 97 GLY A O 1
ATOM 806 N N . VAL A 1 98 ? 10.133 1.473 -14.204 1.00 91.75 98 VAL A N 1
ATOM 807 C CA . VAL A 1 98 ? 11.129 1.432 -15.280 1.00 91.75 98 VAL A CA 1
ATOM 808 C C . VAL A 1 98 ? 10.390 1.182 -16.581 1.00 91.75 98 VAL A C 1
ATOM 810 O O . VAL A 1 98 ? 9.620 0.231 -16.683 1.00 91.75 98 VAL A O 1
ATOM 813 N N . HIS A 1 99 ? 10.568 2.067 -17.551 1.00 93.31 99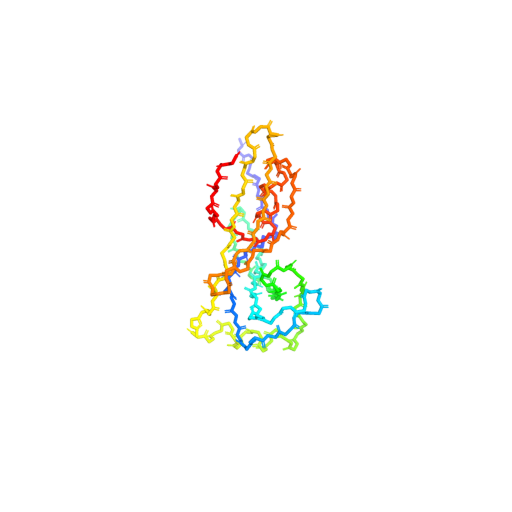 HIS A N 1
ATOM 814 C CA . HIS A 1 99 ? 9.984 1.928 -18.876 1.00 93.31 99 HIS A CA 1
ATOM 815 C C . HIS A 1 99 ? 11.083 1.553 -19.861 1.00 93.31 99 HIS A C 1
ATOM 817 O O . HIS A 1 99 ? 11.977 2.357 -20.109 1.00 93.31 99 HIS A O 1
ATOM 823 N N . HIS A 1 100 ? 10.989 0.349 -20.421 1.00 91.69 100 HIS A N 1
ATOM 824 C CA . HIS A 1 100 ? 11.921 -0.155 -21.425 1.00 91.69 100 HIS A CA 1
ATOM 825 C C . HIS A 1 100 ? 11.435 0.264 -22.805 1.00 91.69 100 HIS A C 1
ATOM 827 O O . HIS A 1 100 ? 10.469 -0.284 -23.348 1.00 91.69 100 HIS A O 1
ATOM 833 N N . THR A 1 101 ? 12.087 1.272 -23.376 1.00 87.88 101 THR A N 1
ATOM 834 C CA . THR A 1 101 ? 11.585 1.967 -24.571 1.00 87.88 101 THR A CA 1
ATOM 835 C C . THR A 1 101 ? 11.644 1.079 -25.817 1.00 87.88 101 THR A C 1
ATOM 837 O O . THR A 1 101 ? 10.739 1.120 -26.654 1.00 87.88 101 THR A O 1
ATOM 840 N N . ALA A 1 102 ? 12.678 0.237 -25.914 1.00 89.56 102 ALA A N 1
ATOM 841 C CA . ALA A 1 102 ? 12.875 -0.701 -27.017 1.00 89.56 102 ALA A CA 1
ATOM 842 C C . ALA A 1 102 ? 11.769 -1.770 -27.085 1.00 89.56 102 ALA A C 1
ATOM 844 O O . ALA A 1 102 ? 11.244 -2.064 -28.158 1.00 89.56 102 ALA A O 1
ATOM 845 N N . GLU A 1 103 ? 11.371 -2.306 -25.930 1.00 88.94 103 GLU A N 1
ATOM 846 C CA . GLU A 1 103 ? 10.400 -3.402 -25.819 1.00 88.94 103 GLU A CA 1
ATOM 847 C C . GLU A 1 103 ? 8.964 -2.914 -25.570 1.00 88.94 103 GLU A C 1
ATOM 849 O O . GLU A 1 103 ? 8.008 -3.684 -25.681 1.00 88.94 103 GLU A O 1
ATOM 854 N N . LYS A 1 104 ? 8.788 -1.621 -25.258 1.00 91.06 104 LYS A N 1
ATOM 855 C CA . LYS A 1 104 ? 7.514 -1.005 -24.842 1.00 91.06 104 LYS A CA 1
ATOM 856 C C . LYS A 1 104 ? 6.910 -1.678 -23.602 1.00 91.06 104 LYS A C 1
ATOM 858 O O . LYS A 1 104 ? 5.682 -1.740 -23.451 1.00 91.06 104 LYS A O 1
ATOM 863 N N . THR A 1 105 ? 7.769 -2.163 -22.714 1.00 93.88 105 THR A N 1
ATOM 864 C CA . THR A 1 105 ? 7.409 -2.851 -21.472 1.00 93.88 105 THR A CA 1
ATOM 865 C C . THR A 1 105 ? 7.665 -1.964 -20.257 1.00 93.88 105 THR A C 1
ATOM 867 O O . THR A 1 105 ? 8.413 -0.987 -20.302 1.00 93.88 105 THR A O 1
ATOM 870 N N . TRP A 1 106 ? 6.958 -2.266 -19.173 1.00 93.38 106 TRP A N 1
ATOM 871 C CA . TRP A 1 106 ? 7.015 -1.543 -17.911 1.00 93.38 106 TRP A CA 1
ATOM 872 C C . TRP A 1 106 ? 7.331 -2.505 -16.777 1.00 93.38 106 TRP A C 1
ATOM 874 O O . TRP A 1 106 ? 6.660 -3.528 -16.621 1.00 93.38 106 TRP A O 1
ATOM 884 N N . ASP A 1 107 ? 8.258 -2.102 -15.922 1.00 92.88 107 ASP A N 1
ATOM 885 C CA . ASP A 1 107 ? 8.568 -2.788 -14.681 1.00 92.88 107 ASP A CA 1
ATOM 886 C C . ASP A 1 107 ? 8.169 -1.916 -13.497 1.00 92.88 107 ASP A C 1
ATOM 888 O O . ASP A 1 107 ? 8.253 -0.683 -13.524 1.00 92.88 107 ASP A O 1
ATOM 892 N N . LEU A 1 108 ? 7.729 -2.575 -12.432 1.00 92.69 108 LEU A N 1
ATOM 893 C CA . LEU A 1 108 ? 7.510 -1.952 -11.139 1.00 92.69 108 LEU A CA 1
ATOM 894 C C . LEU A 1 108 ? 8.493 -2.567 -10.153 1.00 92.69 108 LEU A C 1
ATOM 896 O O . LEU A 1 108 ? 8.515 -3.785 -9.964 1.00 92.69 108 LEU A O 1
ATOM 900 N N . VAL A 1 109 ? 9.279 -1.715 -9.508 1.00 92.12 109 VAL A N 1
ATOM 901 C CA . VAL A 1 109 ? 10.237 -2.114 -8.479 1.00 92.12 109 VAL A CA 1
ATOM 902 C C . VAL A 1 109 ? 9.993 -1.312 -7.208 1.00 92.12 109 VAL A C 1
ATOM 904 O O . VAL A 1 109 ? 9.461 -0.202 -7.250 1.00 92.12 109 VAL A O 1
ATOM 907 N N . VAL A 1 110 ? 10.361 -1.872 -6.064 1.00 90.62 110 VAL A N 1
ATOM 908 C CA . VAL A 1 110 ? 10.403 -1.159 -4.784 1.00 90.62 110 VAL A CA 1
ATOM 909 C C . VAL A 1 110 ? 11.858 -1.097 -4.362 1.00 90.62 110 VAL A C 1
ATOM 911 O O . VAL A 1 110 ? 12.504 -2.131 -4.262 1.00 90.62 110 VAL A O 1
ATOM 914 N N . GLN A 1 111 ? 12.377 0.104 -4.141 1.00 89.88 111 GLN A N 1
ATOM 915 C CA . GLN A 1 111 ? 13.754 0.313 -3.718 1.00 89.88 111 GLN A CA 1
ATOM 916 C C . GLN A 1 111 ? 13.788 0.720 -2.251 1.00 89.88 111 GLN A C 1
ATOM 918 O O . GLN A 1 111 ? 13.077 1.641 -1.852 1.00 89.88 111 GLN A O 1
ATOM 923 N N . ASP A 1 112 ? 14.631 0.064 -1.467 1.00 89.06 112 ASP A N 1
ATOM 924 C CA . ASP A 1 112 ? 14.963 0.494 -0.115 1.00 89.06 112 ASP A CA 1
ATOM 925 C C . ASP A 1 112 ? 16.097 1.525 -0.159 1.00 89.06 112 ASP A C 1
ATOM 927 O O . ASP A 1 112 ? 17.176 1.266 -0.689 1.00 89.06 112 ASP A O 1
ATOM 931 N N . GLN A 1 113 ? 15.853 2.721 0.375 1.00 86.31 113 GLN A N 1
ATOM 932 C CA . GLN A 1 113 ? 16.841 3.797 0.401 1.00 86.31 113 GLN A CA 1
ATOM 933 C C . GLN A 1 113 ? 17.969 3.582 1.414 1.00 86.31 113 GLN A C 1
ATOM 935 O O . GLN A 1 113 ? 19.008 4.217 1.262 1.00 86.31 113 GLN A O 1
ATOM 940 N N . ILE A 1 114 ? 17.787 2.735 2.434 1.00 84.19 114 ILE A N 1
ATOM 941 C CA . ILE A 1 114 ? 18.844 2.467 3.421 1.00 84.19 114 ILE A CA 1
ATOM 942 C C . ILE A 1 114 ? 19.787 1.391 2.898 1.00 84.19 114 ILE A C 1
ATOM 944 O O . ILE A 1 114 ? 20.993 1.606 2.819 1.00 84.19 114 ILE A O 1
ATOM 948 N N . SER A 1 115 ? 19.238 0.225 2.555 1.00 83.75 115 SER A N 1
ATOM 949 C CA . SER A 1 115 ? 20.036 -0.918 2.102 1.00 83.75 115 SER A CA 1
ATOM 950 C C . SER A 1 115 ? 20.470 -0.803 0.638 1.00 83.75 115 SER A C 1
ATOM 952 O O . SER A 1 115 ? 21.402 -1.483 0.219 1.00 83.75 115 SER A O 1
ATOM 954 N N . GLY A 1 116 ? 19.794 0.037 -0.154 1.00 83.88 116 GLY A N 1
ATOM 955 C CA . GLY A 1 116 ? 19.977 0.116 -1.602 1.00 83.88 116 GLY A CA 1
ATOM 956 C C . GLY A 1 116 ? 19.371 -1.067 -2.366 1.00 83.88 116 GLY A C 1
ATOM 957 O O . GLY A 1 116 ? 19.456 -1.092 -3.594 1.00 83.88 116 GLY A O 1
ATOM 958 N N . GLU A 1 117 ? 18.755 -2.032 -1.675 1.00 86.88 117 GLU A N 1
ATOM 959 C CA . GLU A 1 117 ? 18.181 -3.231 -2.285 1.00 86.88 117 GLU A CA 1
ATOM 960 C C . GLU A 1 117 ? 16.976 -2.868 -3.170 1.00 86.88 117 GLU A C 1
ATOM 962 O O . GLU A 1 117 ? 16.126 -2.048 -2.807 1.00 86.88 117 GLU A O 1
ATOM 967 N N . VAL A 1 118 ? 16.906 -3.477 -4.357 1.00 89.00 118 VAL A N 1
ATOM 968 C CA . VAL A 1 118 ? 15.819 -3.274 -5.321 1.00 89.00 118 VAL A CA 1
ATOM 969 C C . VAL A 1 118 ? 15.017 -4.561 -5.440 1.00 89.00 118 VAL A C 1
ATOM 971 O O . VAL A 1 118 ? 15.523 -5.592 -5.876 1.00 89.00 118 VAL A O 1
ATOM 974 N N . PHE A 1 119 ? 13.738 -4.484 -5.089 1.00 89.44 119 PHE A N 1
ATOM 975 C CA . PHE A 1 119 ? 12.802 -5.597 -5.138 1.00 89.44 119 PHE A CA 1
ATOM 976 C C . PHE A 1 119 ? 11.953 -5.523 -6.410 1.00 89.44 119 PHE A C 1
ATOM 978 O O . PHE A 1 119 ? 11.148 -4.591 -6.546 1.00 89.44 119 PHE A O 1
ATOM 985 N N . PRO A 1 120 ? 12.068 -6.489 -7.339 1.00 89.94 120 PRO A N 1
ATOM 986 C CA . PRO A 1 120 ? 11.172 -6.554 -8.481 1.00 89.94 120 PRO A CA 1
ATOM 987 C C . PRO A 1 120 ? 9.771 -6.952 -8.010 1.00 89.94 120 PRO A C 1
ATOM 989 O O . PRO A 1 120 ? 9.574 -8.004 -7.406 1.00 89.94 120 PRO A O 1
ATOM 992 N N . VAL A 1 121 ? 8.781 -6.103 -8.285 1.00 89.88 121 VAL A N 1
ATOM 993 C CA . VAL A 1 121 ? 7.374 -6.424 -8.019 1.00 89.88 121 VAL A CA 1
ATOM 994 C C . VAL A 1 121 ? 6.805 -7.237 -9.168 1.00 89.88 121 VAL A C 1
ATOM 996 O O . VAL A 1 121 ? 6.181 -8.274 -8.959 1.00 89.88 121 VAL A O 1
ATOM 999 N N . LYS A 1 122 ? 6.976 -6.718 -10.384 1.00 91.31 122 LYS A N 1
ATOM 1000 C CA . LYS A 1 122 ? 6.570 -7.362 -11.628 1.00 91.31 122 LYS A CA 1
ATOM 1001 C C . LYS A 1 122 ? 7.313 -6.699 -12.781 1.00 91.31 122 LYS A C 1
ATOM 1003 O O . LYS A 1 122 ? 7.491 -5.480 -12.762 1.00 91.31 122 LYS A O 1
ATOM 1008 N N . THR A 1 123 ? 7.723 -7.495 -13.759 1.00 92.56 123 THR A N 1
ATOM 1009 C CA . THR A 1 123 ? 8.493 -7.048 -14.923 1.00 92.56 123 THR A CA 1
ATOM 1010 C C . THR A 1 123 ? 7.783 -7.409 -16.228 1.00 92.56 123 THR A C 1
ATOM 1012 O O . THR A 1 123 ? 6.869 -8.238 -16.235 1.00 92.56 123 THR A O 1
ATOM 1015 N N . GLY A 1 124 ? 8.162 -6.758 -17.328 1.00 91.81 124 GLY A N 1
ATOM 1016 C CA . GLY A 1 124 ? 7.674 -7.062 -18.674 1.00 91.81 124 GLY A CA 1
ATOM 1017 C C . GLY A 1 124 ? 6.202 -6.709 -18.910 1.00 91.81 124 GLY A C 1
ATOM 1018 O O . GLY A 1 124 ? 5.562 -7.268 -19.800 1.00 91.81 124 GLY A O 1
ATOM 1019 N N . MET A 1 125 ? 5.620 -5.812 -18.109 1.00 94.62 125 MET A N 1
ATOM 1020 C CA . MET A 1 125 ? 4.186 -5.524 -18.172 1.00 94.62 125 MET A CA 1
ATOM 1021 C C . MET A 1 125 ? 3.837 -4.583 -19.319 1.00 94.62 125 MET A C 1
ATOM 1023 O O . MET A 1 125 ? 4.585 -3.673 -19.679 1.00 94.62 125 MET A O 1
ATOM 1027 N N . LYS A 1 126 ? 2.610 -4.705 -19.828 1.00 94.12 126 LYS A N 1
ATOM 1028 C CA . LYS A 1 126 ? 2.032 -3.670 -20.696 1.00 94.12 126 LYS A CA 1
ATOM 1029 C C . LYS A 1 126 ? 1.642 -2.445 -19.865 1.00 94.12 126 LYS A C 1
ATOM 1031 O O . LYS A 1 126 ? 1.247 -2.556 -18.706 1.00 94.12 126 LYS A O 1
ATOM 1036 N N . LYS A 1 127 ? 1.608 -1.264 -20.490 1.00 91.56 127 LYS A N 1
ATOM 1037 C CA . LYS A 1 127 ? 1.227 0.005 -19.831 1.00 91.56 127 LYS A CA 1
ATOM 1038 C C . LYS A 1 127 ? -0.105 -0.056 -19.063 1.00 91.56 127 LYS A C 1
ATOM 1040 O O . LYS A 1 127 ? -0.241 0.565 -18.010 1.00 91.56 127 LYS A O 1
ATOM 1045 N N . GLY A 1 128 ? -1.105 -0.763 -19.597 1.00 92.00 128 GLY A N 1
ATOM 1046 C CA . GLY A 1 128 ? -2.407 -0.933 -18.936 1.00 92.00 128 GLY A CA 1
ATOM 1047 C C . GLY A 1 128 ? -2.305 -1.722 -17.630 1.00 92.00 128 GLY A C 1
ATOM 1048 O O . GLY A 1 128 ? -2.853 -1.306 -16.611 1.00 92.00 128 GLY A O 1
ATOM 1049 N N . GLU A 1 129 ? -1.535 -2.806 -17.651 1.00 93.62 129 GLU A N 1
ATOM 1050 C CA . GLU A 1 129 ? -1.271 -3.659 -16.495 1.00 93.62 129 GLU A CA 1
ATOM 1051 C C . GLU A 1 129 ? -0.437 -2.934 -15.434 1.00 93.62 129 GLU A C 1
ATOM 1053 O O . GLU A 1 129 ? -0.809 -2.939 -14.264 1.00 93.62 129 GLU A O 1
ATOM 1058 N N . TYR A 1 130 ? 0.599 -2.195 -15.843 1.00 92.81 130 TYR A N 1
ATOM 1059 C CA . TYR A 1 130 ? 1.373 -1.329 -14.948 1.00 92.81 130 TYR A CA 1
ATOM 1060 C C . TYR A 1 130 ? 0.479 -0.322 -14.205 1.00 92.81 130 TYR A C 1
ATOM 1062 O O . TYR A 1 130 ? 0.550 -0.179 -12.982 1.00 92.81 130 TYR A O 1
ATOM 1070 N N . LYS A 1 131 ? -0.428 0.351 -14.929 1.00 92.25 131 LYS A N 1
ATOM 1071 C CA . LYS A 1 131 ? -1.384 1.297 -14.329 1.00 92.25 131 LYS A CA 1
ATOM 1072 C C . LYS A 1 131 ? -2.339 0.618 -13.351 1.00 92.25 131 LYS A C 1
ATOM 1074 O O . LYS A 1 131 ? -2.711 1.246 -12.358 1.00 92.25 131 LYS A O 1
ATOM 1079 N N . GLN A 1 132 ? -2.763 -0.610 -13.638 1.00 92.88 132 GLN A N 1
ATOM 1080 C CA . GLN A 1 132 ? -3.636 -1.368 -12.748 1.00 92.88 132 GLN A CA 1
ATOM 1081 C C . GLN A 1 132 ? -2.885 -1.783 -11.479 1.00 92.88 132 GLN A C 1
ATOM 1083 O O . GLN A 1 132 ? -3.318 -1.436 -10.384 1.00 92.88 132 GLN A O 1
ATOM 1088 N N . LEU A 1 133 ? -1.693 -2.367 -11.615 1.00 92.19 133 LEU A N 1
ATOM 1089 C CA . LEU A 1 133 ? -0.855 -2.778 -10.489 1.00 92.19 133 LEU A CA 1
ATOM 1090 C C . LEU A 1 133 ? -0.489 -1.600 -9.569 1.00 92.19 133 LEU A C 1
ATOM 1092 O O . LEU A 1 133 ? -0.534 -1.719 -8.345 1.00 92.19 133 LEU A O 1
ATOM 1096 N N . LYS A 1 134 ? -0.202 -0.425 -10.145 1.00 91.25 134 LYS A N 1
ATOM 1097 C CA . LYS A 1 134 ? 0.014 0.829 -9.404 1.00 91.25 134 LYS A CA 1
ATOM 1098 C C . LYS A 1 134 ? -1.196 1.206 -8.541 1.00 91.25 134 LYS A C 1
ATOM 1100 O O . LYS A 1 134 ? -1.031 1.627 -7.394 1.00 91.25 134 LYS A O 1
ATOM 1105 N N . LYS A 1 135 ? -2.414 1.057 -9.078 1.00 89.88 135 LYS A N 1
ATOM 1106 C CA . LYS A 1 135 ? -3.661 1.318 -8.342 1.00 89.88 135 LYS A CA 1
ATOM 1107 C C . LYS A 1 135 ? -3.887 0.289 -7.242 1.00 89.88 135 LYS A C 1
ATOM 1109 O O . LYS A 1 135 ? -4.248 0.699 -6.136 1.00 89.88 135 LYS A O 1
ATOM 1114 N N . ASP A 1 136 ? -3.648 -0.986 -7.533 1.00 89.31 136 ASP A N 1
ATOM 1115 C CA . ASP A 1 136 ? -3.847 -2.101 -6.602 1.00 89.31 136 ASP A CA 1
ATOM 1116 C C . ASP A 1 136 ? -2.897 -1.996 -5.405 1.00 89.31 136 ASP A C 1
ATOM 1118 O O . ASP A 1 136 ? -3.320 -2.172 -4.268 1.00 89.31 136 ASP A O 1
ATOM 1122 N N . ARG A 1 137 ? -1.653 -1.556 -5.639 1.00 88.38 137 ARG A N 1
ATOM 1123 C CA . ARG A 1 137 ? -0.654 -1.278 -4.590 1.00 88.38 137 ARG A CA 1
ATOM 1124 C C . ARG A 1 137 ? -0.763 0.097 -3.932 1.00 88.38 137 ARG A C 1
ATOM 1126 O O . ARG A 1 137 ? 0.048 0.470 -3.091 1.00 88.38 137 ARG A O 1
ATOM 1133 N N . PHE A 1 138 ? -1.783 0.869 -4.299 1.00 86.81 138 PHE A N 1
ATOM 1134 C CA . PHE A 1 138 ? -2.090 2.185 -3.734 1.00 86.81 138 PHE A CA 1
ATOM 1135 C C . PHE A 1 138 ? -1.012 3.265 -3.930 1.00 86.81 138 PHE A C 1
ATOM 1137 O O . PHE A 1 138 ? -1.025 4.280 -3.226 1.00 86.81 138 PHE A O 1
ATOM 1144 N N . TYR A 1 139 ? -0.137 3.112 -4.921 1.00 86.69 139 TYR A N 1
ATOM 1145 C CA . TYR A 1 139 ? 0.899 4.092 -5.227 1.00 86.69 139 TYR A CA 1
ATOM 1146 C C . TYR A 1 139 ? 0.311 5.289 -5.991 1.00 86.69 139 TYR A C 1
ATOM 1148 O O . TYR A 1 139 ? -0.238 5.152 -7.086 1.00 86.69 139 TYR A O 1
ATOM 1156 N N . LYS A 1 140 ? 0.410 6.495 -5.413 1.00 76.62 140 LYS A N 1
ATOM 1157 C CA . LYS A 1 140 ? -0.134 7.727 -6.022 1.00 76.62 140 LYS A CA 1
ATOM 1158 C C . LYS A 1 140 ? 0.822 8.349 -7.037 1.00 76.62 140 LYS A C 1
ATOM 1160 O O . LYS A 1 140 ? 0.422 8.646 -8.159 1.00 76.62 1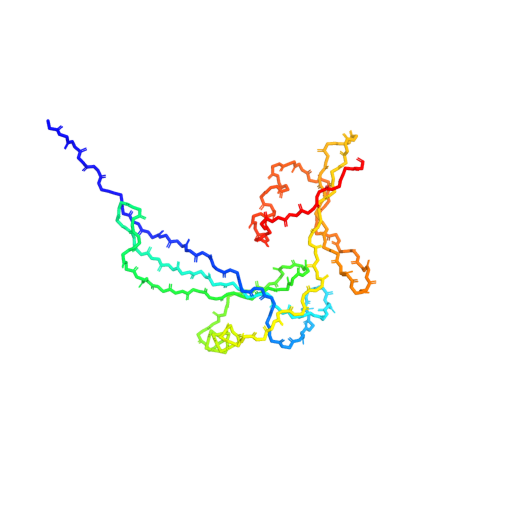40 LYS A O 1
ATOM 1165 N N . LYS A 1 141 ? 2.075 8.548 -6.633 1.00 79.38 141 LYS A N 1
ATOM 1166 C CA . LYS A 1 141 ? 3.161 9.086 -7.456 1.00 79.38 141 LYS A CA 1
ATOM 1167 C C . LYS A 1 141 ? 4.324 8.106 -7.373 1.00 79.38 141 LYS A C 1
ATOM 1169 O O . LYS A 1 141 ? 4.598 7.592 -6.295 1.00 79.38 141 LYS A O 1
ATOM 1174 N N . ILE A 1 142 ? 4.893 7.794 -8.525 1.00 85.88 142 ILE A N 1
ATOM 1175 C CA . ILE A 1 142 ? 6.024 6.888 -8.700 1.00 85.88 142 ILE A CA 1
ATOM 1176 C C . ILE A 1 142 ? 6.968 7.632 -9.630 1.00 85.88 142 ILE A C 1
ATOM 1178 O O . ILE A 1 142 ? 6.489 8.187 -10.622 1.00 85.88 142 ILE A O 1
ATOM 1182 N N . ASP A 1 143 ? 8.253 7.639 -9.305 1.00 85.88 143 ASP A N 1
ATOM 1183 C CA . ASP A 1 143 ? 9.270 8.146 -10.217 1.00 85.88 143 ASP A CA 1
ATOM 1184 C C . ASP A 1 143 ? 9.475 7.122 -11.336 1.00 85.88 143 ASP A C 1
ATOM 1186 O O . ASP A 1 143 ? 9.697 5.934 -11.083 1.00 85.88 143 ASP A O 1
ATOM 1190 N N . GLU A 1 144 ? 9.331 7.579 -12.577 1.00 88.06 144 GLU A N 1
ATOM 1191 C CA . GLU A 1 144 ? 9.418 6.754 -13.779 1.00 88.06 144 GLU A CA 1
ATOM 1192 C C . GLU A 1 144 ? 10.738 7.073 -14.490 1.00 88.06 144 GLU A C 1
ATOM 1194 O O . GLU A 1 144 ? 11.017 8.227 -14.810 1.00 88.06 144 GLU A O 1
ATOM 1199 N N . THR A 1 145 ? 11.569 6.054 -14.700 1.00 88.00 145 THR A N 1
ATOM 1200 C CA . THR A 1 145 ? 12.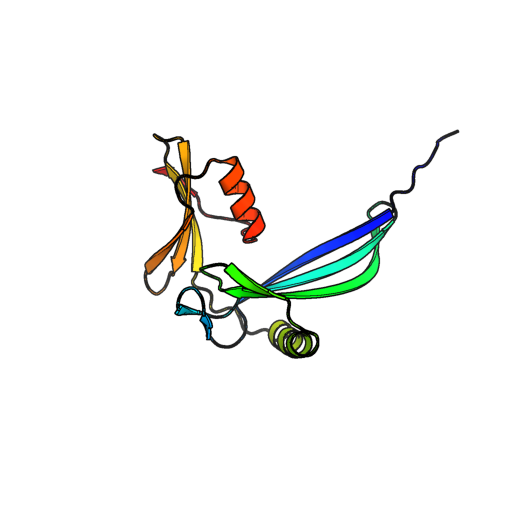842 6.166 -15.426 1.00 88.00 145 THR A CA 1
ATOM 1201 C C . THR A 1 145 ? 12.707 5.464 -16.770 1.00 88.00 145 THR A C 1
ATOM 1203 O O . THR A 1 145 ? 12.206 4.341 -16.827 1.00 88.00 145 THR A O 1
ATOM 1206 N N . ASN A 1 146 ? 13.139 6.121 -17.847 1.00 86.56 146 ASN A N 1
ATOM 1207 C CA . ASN A 1 146 ? 13.209 5.498 -19.166 1.00 86.56 146 ASN A CA 1
ATOM 1208 C C . ASN A 1 146 ? 14.580 4.850 -19.336 1.00 86.56 146 ASN A C 1
ATOM 1210 O O . ASN A 1 146 ? 15.597 5.502 -19.084 1.00 86.56 146 ASN A O 1
ATOM 1214 N N . VAL A 1 147 ? 14.572 3.592 -19.757 1.00 83.62 147 VAL A N 1
ATOM 1215 C CA . VAL A 1 147 ? 15.753 2.793 -20.091 1.00 83.62 147 VAL A CA 1
ATOM 1216 C C . VAL A 1 147 ? 15.615 2.288 -21.526 1.00 83.62 147 VAL A C 1
ATOM 1218 O O . VAL A 1 147 ? 14.463 2.136 -22.020 1.00 83.62 147 VAL A O 1
#

Sequence (147 aa):
MLNYYFVYGVRSFKKVYGPKGQPQACPFCHKEYQETYVKFRKYWHLDYIPLIPLGSDIYHFCPVCFYGDKFDKQGEKAAKALIKDATPPTTHLIPRGVHHTAEKTWDLVVQDQISGEVFPVKTGMKKGEYKQLKKDRFYKKIDETNV

Secondary structure (DSSP, 8-state):
-------EEEEEEEEEEEEEEEEEE-TTT--EEEEEEEEEEEEEEETTEEEEEEEEEEEEE-TTT----B--HHHHHHHHHHHH--PPP---EEEEEEEETTTTEEEEEEEETTT--EEEEEEEE-HHHHHHHHHHTT-S--EEEE-

Foldseek 3Di:
DDDDDKDKDKDKDKDKLQFWDAWDQDPPPRDTFGKTKMKIWIFIDIPPHGDGTPGMWMWTADLAQRDTDIDDPVVVVVVVVRSPDPPDGPDQWAWAWEQEPVLRWIWIWIARNPVRDIHTNDTRHHPVVVVVVCVVSPPDDHHYHYD